Protein AF-A0A6V7LMN7-F1 (afdb_monomer)

Solvent-accessible surface area (backbone atoms only — not comparable to full-atom values): 4545 Å² total; per-residue (Å²): 110,62,84,41,57,40,80,98,56,57,27,60,51,28,81,50,70,80,23,48,48,72,44,56,46,99,87,67,47,75,71,87,50,67,48,75,42,48,79,43,70,68,32,49,57,38,48,51,74,50,49,62,43,63,62,86,93,40,69,38,86,62,78,93,82,56,81,77,65,77,78,114

Nearest PDB structures (foldseek):
  7vki-assembly1_A  TM=9.190E-01  e=2.214E-06  Homo sapiens
  5uzm-assembly2_B  TM=9.226E-01  e=2.535E-05  Drosophila melanogaster
  4qu6-assembly1_A  TM=9.176E-01  e=5.848E-05  Homo sapiens
  6dhs-assembly4_D  TM=9.377E-01  e=6.246E-04  Homo sa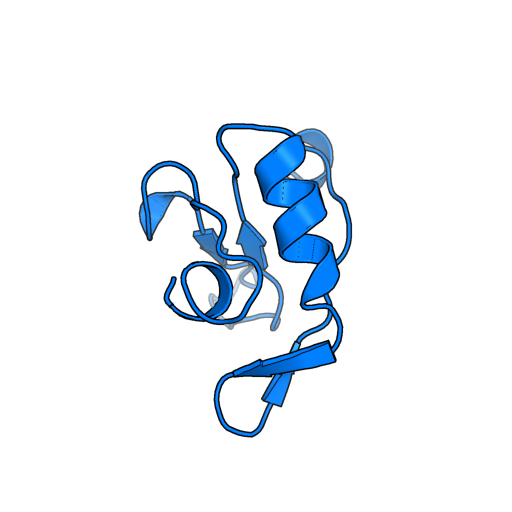piens
  7wrn-assembly1_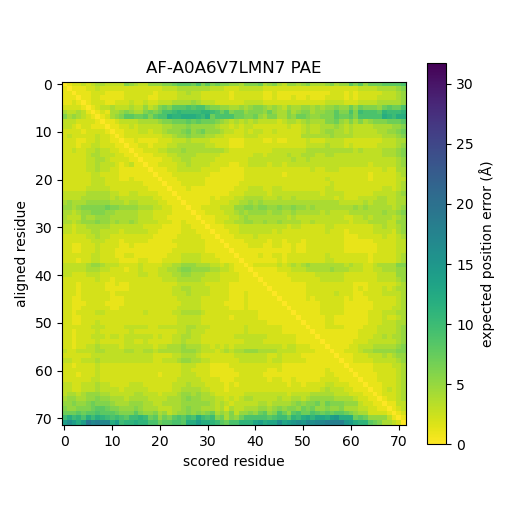A  TM=8.669E-01  e=1.344E-03  Homo sapiens

Foldseek 3Di:
DCLQCDDDQHADFVPPPVQKAFDADPVRHGPLDIGTHGPDPVSLVSSCVQAQPDDPPDGDHDDDDDPVVVVD

Sequence (72 aa):
IDFFAGGQNPCQVLDGEEGVLFVKKPDGRATGDAFVLFSKEEDADKALSKHRDCIGVRYIELFRSTTAEVQQ

Radius of gyration: 12.35 Å; Cα contacts (8 Å, |Δi|>4): 86; chains: 1; bounding box: 24×28×29 Å

InterPro domains:
  IPR000504 RNA recognition motif domain [PF28441] (11-72)
  IPR012677 Nucleotide-binding alpha-beta plait domain superfamily [G3DSA:3.30.70.330] (1-72)
  IPR035979 RNA-binding domain superfamily [SSF54928] (19-70)
  IPR050666 Epithelial Splicing Regulatory [PTHR13976] (1-71)

Mean predicted aligned error: 2.92 Å

Organism: NCBI:txid1563983

pLDDT: mean 93.9, std 5.69, range [61.59, 98.12]

Secondary structure (DSSP, 8-state):
-HHHHSSSS---BTTGGGGEEEEE-TTS-EEEEEEE-BSSHHHHHHHHTTTT-EETTEE-------TTTTT-

Structure (mmCIF, N/CA/C/O backbone):
data_AF-A0A6V7LMN7-F1
#
_entry.id   AF-A0A6V7LMN7-F1
#
loop_
_atom_site.group_PDB
_atom_site.id
_atom_site.type_symbol
_atom_site.label_atom_id
_atom_site.label_alt_id
_atom_site.label_comp_id
_atom_site.label_asym_id
_atom_site.label_entity_id
_atom_site.label_seq_id
_atom_site.pdbx_PDB_ins_code
_atom_site.Cartn_x
_atom_site.Cartn_y
_atom_site.Cartn_z
_atom_site.occupancy
_atom_site.B_iso_or_equiv
_atom_site.auth_seq_id
_atom_site.auth_comp_id
_atom_site.auth_asym_id
_atom_site.auth_atom_id
_atom_site.pdbx_PDB_model_num
ATOM 1 N N . ILE A 1 1 ? -4.401 -3.188 -4.118 1.00 92.12 1 ILE A N 1
ATOM 2 C CA . ILE A 1 1 ? -4.786 -2.936 -2.702 1.00 92.12 1 ILE A CA 1
ATOM 3 C C . ILE A 1 1 ? -5.291 -4.180 -1.958 1.00 92.12 1 ILE A C 1
ATOM 5 O O . ILE A 1 1 ? -5.214 -4.213 -0.735 1.00 92.12 1 ILE A O 1
ATOM 9 N N . ASP A 1 2 ? -5.730 -5.222 -2.670 1.00 94.75 2 ASP A N 1
ATOM 10 C CA . ASP A 1 2 ? -6.318 -6.456 -2.114 1.00 94.75 2 ASP A CA 1
ATOM 11 C C . ASP A 1 2 ? -5.500 -7.135 -1.013 1.00 94.75 2 ASP A C 1
ATOM 13 O O . ASP A 1 2 ? -6.072 -7.648 -0.055 1.00 94.75 2 ASP A O 1
ATOM 17 N N . PHE A 1 3 ? -4.167 -7.086 -1.112 1.00 95.81 3 PHE A N 1
ATOM 18 C CA . PHE A 1 3 ? -3.264 -7.605 -0.083 1.00 95.81 3 PHE A CA 1
ATOM 19 C C . PHE A 1 3 ? -3.604 -7.070 1.320 1.00 95.81 3 PHE A C 1
ATOM 21 O O . PHE A 1 3 ? -3.614 -7.827 2.285 1.00 95.81 3 PHE A O 1
ATOM 28 N N . PHE A 1 4 ? -3.956 -5.787 1.435 1.00 96.06 4 PHE A N 1
ATOM 29 C CA . PHE A 1 4 ? -4.317 -5.161 2.710 1.00 96.06 4 PHE A CA 1
ATOM 30 C C . PHE A 1 4 ? -5.801 -5.336 3.058 1.00 96.06 4 PHE A C 1
ATOM 32 O O . PHE A 1 4 ? -6.129 -5.549 4.228 1.00 96.06 4 PHE A O 1
ATOM 39 N N . ALA A 1 5 ? -6.678 -5.319 2.050 1.00 94.50 5 ALA A N 1
ATOM 40 C CA . ALA A 1 5 ? -8.130 -5.404 2.219 1.00 94.50 5 ALA A CA 1
ATOM 41 C C . ALA A 1 5 ? -8.654 -6.826 2.506 1.00 94.50 5 ALA A C 1
ATOM 43 O O . ALA A 1 5 ? -9.779 -6.979 2.978 1.00 94.50 5 ALA A O 1
ATOM 44 N N . GLY A 1 6 ? -7.867 -7.868 2.226 1.00 88.69 6 GLY A N 1
ATOM 45 C CA . GLY A 1 6 ? -8.235 -9.265 2.460 1.00 88.69 6 GLY A CA 1
ATOM 46 C C . GLY A 1 6 ? -7.771 -9.841 3.806 1.00 88.69 6 GLY A C 1
ATOM 47 O O . GLY A 1 6 ? -7.038 -9.214 4.579 1.00 88.69 6 GLY A O 1
ATOM 48 N N . GLY A 1 7 ? -8.164 -11.094 4.058 1.00 85.56 7 GLY A N 1
ATOM 49 C CA . GLY A 1 7 ? -7.686 -11.909 5.181 1.00 85.56 7 GLY A CA 1
ATOM 50 C C . GLY A 1 7 ? -8.419 -11.684 6.508 1.00 85.56 7 GLY A C 1
ATOM 51 O O . GLY A 1 7 ? -9.492 -11.091 6.559 1.00 85.56 7 GLY A O 1
ATOM 52 N N . GLN A 1 8 ? -7.835 -12.198 7.596 1.00 80.69 8 GLN A N 1
ATOM 53 C CA . GLN A 1 8 ? -8.438 -12.170 8.939 1.00 80.69 8 GLN A CA 1
ATOM 54 C C . GLN A 1 8 ? -8.431 -10.781 9.594 1.00 80.69 8 GLN A C 1
ATOM 56 O O . GLN A 1 8 ? -9.234 -10.531 10.488 1.00 80.69 8 GLN A O 1
ATOM 61 N N . ASN A 1 9 ? -7.548 -9.882 9.154 1.00 88.62 9 ASN A N 1
ATOM 62 C CA . ASN A 1 9 ? -7.401 -8.545 9.722 1.00 88.62 9 ASN A CA 1
ATOM 63 C C . ASN A 1 9 ? -7.289 -7.494 8.603 1.00 88.62 9 ASN A C 1
ATOM 65 O O . ASN A 1 9 ? -6.178 -7.080 8.252 1.00 88.62 9 ASN A O 1
ATOM 69 N N . PRO A 1 10 ? -8.410 -7.142 7.949 1.00 93.50 10 PRO A N 1
ATOM 70 C CA . PRO A 1 10 ? -8.406 -6.199 6.841 1.00 93.50 10 PRO A CA 1
ATOM 71 C C . PRO A 1 10 ? -8.103 -4.779 7.333 1.00 93.50 10 PRO A C 1
ATOM 73 O O . PRO A 1 10 ? -8.551 -4.367 8.406 1.00 93.50 10 PRO A O 1
ATOM 76 N N . CYS A 1 11 ? -7.366 -4.022 6.526 1.00 95.25 11 CYS A N 1
ATOM 77 C CA . CYS A 1 11 ? -7.102 -2.607 6.764 1.00 95.25 11 CYS A CA 1
ATOM 78 C C . CYS A 1 11 ? -7.282 -1.790 5.485 1.00 95.25 11 CYS A C 1
ATOM 80 O O . CYS A 1 11 ? -7.184 -2.311 4.369 1.00 95.25 11 CYS A O 1
ATOM 82 N N . GLN A 1 12 ? -7.588 -0.504 5.660 1.00 94.88 12 GLN A N 1
ATOM 83 C CA . GLN A 1 12 ? -7.900 0.395 4.557 1.00 94.88 12 GLN A CA 1
ATOM 84 C C . GLN A 1 12 ? -6.707 1.290 4.223 1.00 94.88 12 GLN A C 1
ATOM 86 O O . GLN A 1 12 ? -6.313 2.147 5.015 1.00 94.88 12 GLN A O 1
ATOM 91 N N . VAL A 1 13 ? -6.176 1.121 3.013 1.00 96.69 13 VAL A N 1
ATOM 92 C CA . VAL A 1 13 ? -5.218 2.063 2.423 1.00 96.69 13 VAL A CA 1
ATOM 93 C C . VAL A 1 13 ? -5.934 3.394 2.173 1.00 96.69 13 VAL A C 1
ATOM 95 O O . VAL A 1 13 ? -7.042 3.409 1.628 1.00 96.69 13 VAL A O 1
ATOM 98 N N . LEU A 1 14 ? -5.321 4.497 2.609 1.00 95.94 14 LEU A N 1
ATOM 99 C CA . LEU A 1 14 ? -5.829 5.850 2.376 1.00 95.94 14 LEU A CA 1
ATOM 100 C C . LEU A 1 14 ? -5.923 6.093 0.866 1.00 95.94 14 LEU A C 1
ATOM 102 O O . LEU A 1 14 ? -4.996 5.763 0.142 1.00 95.94 14 LEU A O 1
ATOM 106 N N . ASP A 1 15 ? -7.045 6.626 0.389 1.00 95.56 15 ASP A N 1
ATOM 107 C CA . ASP A 1 15 ? -7.277 6.928 -1.034 1.00 95.56 15 ASP A CA 1
ATOM 108 C C . ASP A 1 15 ? -7.074 5.743 -2.009 1.00 95.56 15 ASP A C 1
ATOM 110 O O . ASP A 1 15 ? -6.945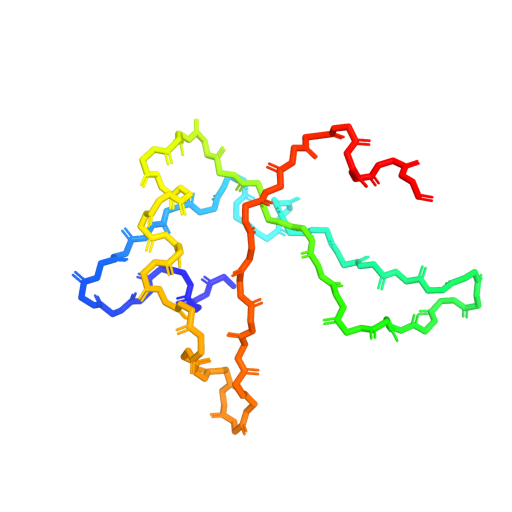 5.920 -3.220 1.00 95.56 15 ASP A O 1
ATOM 114 N N . GLY A 1 16 ? -7.105 4.502 -1.508 1.00 94.75 16 GLY A N 1
ATOM 115 C CA . GLY A 1 16 ? -7.026 3.300 -2.336 1.00 94.75 16 GLY A CA 1
ATOM 116 C C . GLY A 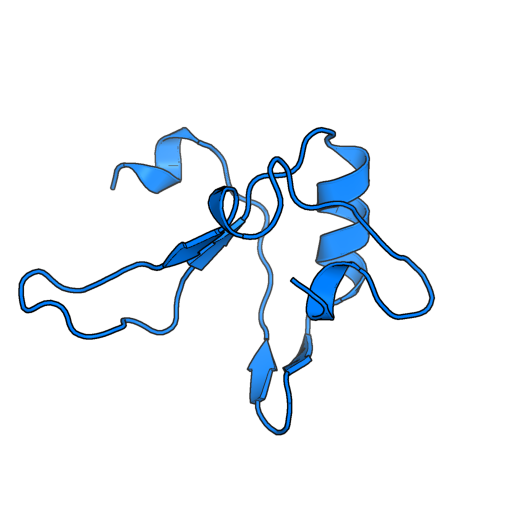1 16 ? -5.675 3.148 -3.040 1.00 94.75 16 GLY A C 1
ATOM 117 O O . GLY A 1 16 ? -4.643 3.025 -2.387 1.00 94.75 16 GLY A O 1
ATOM 118 N N . GLU A 1 17 ? -5.680 3.065 -4.373 1.00 94.56 17 GLU A N 1
ATOM 119 C CA . GLU A 1 17 ? -4.449 2.891 -5.162 1.00 94.56 17 GLU A CA 1
ATOM 120 C C . GLU A 1 17 ? -3.544 4.127 -5.122 1.00 94.56 17 GLU A C 1
ATOM 122 O O . GLU A 1 17 ? -2.325 3.975 -5.110 1.00 94.56 17 GLU A O 1
ATOM 127 N N . GLU A 1 18 ? -4.120 5.327 -5.005 1.00 95.31 18 GLU A N 1
ATOM 128 C CA . GLU A 1 18 ? -3.368 6.587 -4.920 1.00 95.31 18 GLU A CA 1
ATOM 129 C C . GLU A 1 18 ? -2.580 6.712 -3.604 1.00 95.31 18 GLU A C 1
ATOM 131 O O . GLU A 1 18 ? -1.591 7.439 -3.530 1.00 95.31 18 GLU A O 1
ATOM 136 N N . GLY A 1 19 ? -2.960 5.955 -2.568 1.00 95.44 19 GLY A N 1
ATOM 137 C CA . GLY A 1 19 ? -2.197 5.841 -1.325 1.00 95.44 19 GLY A CA 1
ATOM 138 C C . GLY A 1 19 ? -0.971 4.935 -1.412 1.00 95.44 19 GLY A C 1
ATOM 139 O O . GLY A 1 19 ? -0.295 4.748 -0.399 1.00 95.44 19 GLY A O 1
ATOM 140 N N . VAL A 1 20 ? -0.685 4.340 -2.575 1.00 96.31 20 VAL A N 1
ATOM 141 C CA . VAL A 1 20 ? 0.467 3.459 -2.797 1.00 96.31 20 VAL A CA 1
ATOM 142 C C . VAL A 1 20 ? 1.487 4.157 -3.690 1.00 96.31 20 VAL A C 1
ATOM 144 O O . VAL A 1 20 ? 1.276 4.348 -4.886 1.00 96.31 20 VAL A O 1
ATOM 147 N N . LEU A 1 21 ? 2.648 4.474 -3.127 1.00 95.69 21 LEU A N 1
ATOM 148 C CA . LEU A 1 21 ? 3.754 5.084 -3.853 1.00 95.69 21 LEU A CA 1
ATOM 149 C C . LEU A 1 21 ? 4.830 4.042 -4.161 1.00 95.69 21 LEU A C 1
ATOM 151 O O . LEU A 1 21 ? 5.561 3.611 -3.272 1.00 95.69 21 LEU A O 1
ATOM 155 N N . PHE A 1 22 ? 4.973 3.672 -5.432 1.00 95.50 22 PHE A N 1
ATOM 156 C CA . PHE A 1 22 ? 6.052 2.791 -5.881 1.00 95.50 22 PHE A CA 1
ATOM 157 C C . PHE A 1 22 ? 7.368 3.547 -6.032 1.00 95.50 22 PHE A C 1
ATOM 159 O O . PHE A 1 22 ? 7.445 4.529 -6.776 1.00 95.50 22 PHE A O 1
ATOM 166 N N . VAL A 1 23 ? 8.423 3.029 -5.405 1.00 95.19 23 VAL A N 1
ATOM 167 C CA . VAL A 1 23 ? 9.763 3.598 -5.527 1.00 95.19 23 VAL A CA 1
ATOM 168 C C . VAL A 1 23 ? 10.374 3.156 -6.856 1.00 95.19 23 VAL A C 1
ATOM 170 O O . VAL A 1 23 ? 10.401 1.974 -7.224 1.00 95.19 23 VAL A O 1
ATOM 173 N N . LYS A 1 24 ? 10.852 4.138 -7.620 1.00 95.25 24 LYS A N 1
ATOM 174 C CA . LYS A 1 24 ? 11.490 3.927 -8.920 1.00 95.25 24 LYS A CA 1
ATOM 175 C C . LYS A 1 24 ? 12.883 4.529 -8.910 1.00 95.25 24 LYS A C 1
ATOM 177 O O . LYS A 1 24 ? 13.127 5.570 -8.311 1.00 95.25 24 LYS A O 1
ATOM 182 N N . LYS A 1 25 ? 13.792 3.878 -9.625 1.00 94.75 25 LYS A N 1
ATOM 183 C CA . LYS A 1 25 ? 15.116 4.424 -9.928 1.00 94.75 25 LYS A CA 1
ATOM 184 C C . LYS A 1 25 ? 14.982 5.647 -10.850 1.00 94.75 25 LYS A C 1
ATOM 186 O O . LYS A 1 25 ? 13.962 5.771 -11.531 1.00 94.75 25 LYS A O 1
ATOM 191 N N . PRO A 1 26 ? 16.021 6.499 -10.969 1.00 95.50 26 PRO A N 1
ATOM 192 C CA . PRO A 1 26 ? 16.005 7.639 -11.894 1.00 95.50 26 PRO A CA 1
ATOM 193 C C . PRO A 1 26 ? 15.727 7.265 -13.359 1.00 95.50 26 PRO A C 1
ATOM 195 O O . PRO A 1 26 ? 15.231 8.083 -14.124 1.00 95.50 26 PRO A O 1
ATOM 198 N N . ASP A 1 27 ? 16.019 6.020 -13.749 1.00 96.19 27 ASP A N 1
ATOM 199 C CA . ASP A 1 27 ? 15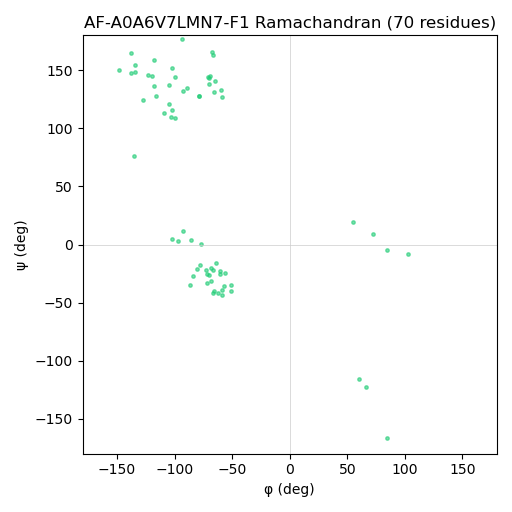.741 5.474 -15.084 1.00 96.19 27 ASP A CA 1
ATOM 200 C C . ASP A 1 27 ? 14.318 4.893 -15.244 1.00 96.19 27 ASP A C 1
ATOM 202 O O . ASP A 1 27 ? 13.992 4.318 -16.281 1.00 96.19 27 ASP A O 1
ATOM 206 N N . GLY A 1 28 ? 13.469 5.017 -14.220 1.00 94.88 28 GLY A N 1
ATOM 207 C CA . GLY A 1 28 ? 12.082 4.557 -14.213 1.00 94.88 28 GLY A CA 1
ATOM 208 C C . GLY A 1 28 ? 11.880 3.082 -13.858 1.00 94.88 28 GLY A C 1
ATOM 209 O O . GLY A 1 28 ? 10.730 2.653 -13.727 1.00 94.88 28 GLY A O 1
ATOM 210 N N . ARG A 1 29 ? 12.946 2.289 -13.665 1.00 96.75 29 ARG A N 1
ATOM 211 C CA . ARG A 1 29 ? 12.814 0.883 -13.246 1.00 96.75 29 ARG A CA 1
ATOM 212 C C . ARG A 1 29 ? 12.346 0.774 -11.794 1.00 96.75 29 ARG A C 1
ATOM 214 O O . ARG A 1 29 ? 12.768 1.550 -10.940 1.00 96.75 29 ARG A O 1
ATOM 221 N N . ALA A 1 30 ? 11.526 -0.236 -11.506 1.00 95.56 30 ALA A N 1
ATOM 222 C CA . ALA A 1 30 ? 11.077 -0.539 -10.148 1.00 95.56 30 ALA A CA 1
ATOM 223 C C . ALA A 1 30 ? 12.250 -0.965 -9.248 1.00 95.56 30 ALA A C 1
ATOM 225 O O . ALA A 1 30 ? 13.138 -1.701 -9.693 1.00 95.56 30 ALA A O 1
ATOM 226 N N . THR A 1 31 ? 12.247 -0.525 -7.987 1.00 96.12 31 THR A N 1
ATOM 227 C CA . THR A 1 31 ? 13.204 -1.018 -6.980 1.00 96.12 31 THR A CA 1
ATOM 228 C C . THR A 1 31 ? 12.734 -2.315 -6.325 1.00 96.12 31 THR A C 1
ATOM 230 O O . THR A 1 31 ? 13.567 -3.133 -5.951 1.00 96.12 31 THR A O 1
ATOM 233 N N . GLY A 1 32 ? 11.415 -2.529 -6.276 1.00 95.62 32 GLY A N 1
ATOM 234 C CA . GLY A 1 32 ? 10.780 -3.575 -5.470 1.00 95.62 32 GLY A CA 1
ATOM 235 C C . GLY A 1 32 ? 10.144 -3.031 -4.190 1.00 95.62 32 GLY A C 1
ATOM 236 O O . GLY A 1 32 ? 9.391 -3.758 -3.551 1.00 95.62 32 GLY A O 1
ATOM 237 N N . ASP A 1 33 ? 10.375 -1.753 -3.878 1.00 95.94 33 ASP A N 1
ATOM 238 C CA . ASP A 1 33 ? 9.861 -1.096 -2.680 1.00 95.94 33 ASP A CA 1
ATOM 239 C C . ASP A 1 33 ? 8.657 -0.208 -3.005 1.00 95.94 33 ASP A C 1
ATOM 241 O O . ASP A 1 33 ? 8.520 0.346 -4.105 1.00 95.94 33 ASP A O 1
ATOM 245 N N . ALA A 1 34 ? 7.786 -0.049 -2.016 1.00 96.88 34 ALA A N 1
ATOM 246 C CA . ALA A 1 34 ? 6.670 0.877 -2.065 1.00 96.88 34 ALA A CA 1
ATOM 247 C C . ALA A 1 34 ? 6.368 1.415 -0.666 1.00 96.88 34 ALA A C 1
ATOM 249 O O . ALA A 1 34 ? 6.538 0.712 0.330 1.00 96.88 34 ALA A O 1
ATOM 250 N N . PHE A 1 35 ? 5.856 2.639 -0.611 1.00 97.19 35 PHE A N 1
ATOM 251 C CA . PHE A 1 35 ? 5.238 3.201 0.582 1.00 97.19 35 PHE A CA 1
ATOM 252 C C . PHE A 1 35 ? 3.721 3.100 0.465 1.00 97.19 35 PHE A C 1
ATOM 254 O O . PHE A 1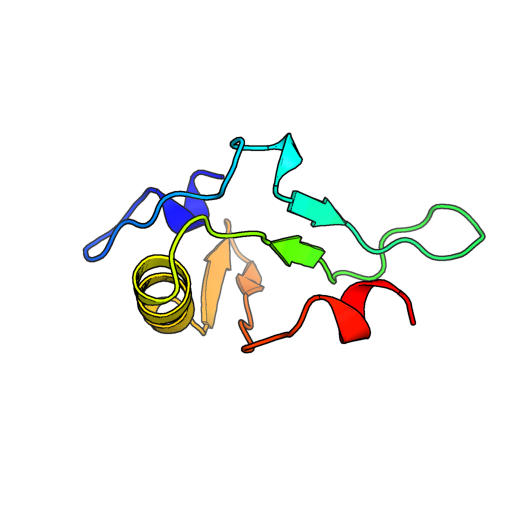 35 ? 3.160 3.252 -0.620 1.00 97.19 35 PHE A O 1
ATOM 261 N N . VAL A 1 36 ? 3.056 2.846 1.588 1.00 97.25 36 VAL A N 1
ATOM 262 C CA . VAL A 1 36 ? 1.598 2.734 1.657 1.00 97.25 36 VAL A CA 1
ATOM 263 C C . VAL A 1 36 ? 1.099 3.656 2.757 1.00 97.25 36 VAL A C 1
ATOM 265 O O . VAL A 1 36 ? 1.540 3.560 3.902 1.00 97.25 36 VAL A O 1
ATOM 268 N N . LEU A 1 37 ? 0.192 4.561 2.404 1.00 96.31 37 LEU A N 1
ATOM 269 C CA . LEU A 1 37 ? -0.439 5.484 3.335 1.00 96.31 37 LEU A CA 1
ATOM 270 C C . LEU A 1 37 ? -1.696 4.855 3.933 1.00 96.31 37 LEU A C 1
ATOM 272 O O . LEU A 1 37 ? -2.538 4.295 3.234 1.00 96.31 37 LEU A O 1
ATOM 276 N N . PHE A 1 38 ? -1.845 4.996 5.245 1.00 95.94 38 PHE A N 1
ATOM 277 C CA . PHE A 1 38 ? -3.027 4.569 5.983 1.00 95.94 38 PHE A CA 1
ATOM 278 C C . PHE A 1 38 ? -3.666 5.778 6.658 1.00 95.94 38 PHE A C 1
ATOM 280 O O . PHE A 1 38 ? -2.972 6.688 7.109 1.00 95.94 38 PHE A O 1
ATOM 287 N N . SER A 1 39 ? -4.998 5.785 6.738 1.00 91.50 39 SER A N 1
ATOM 288 C CA . SER A 1 39 ? -5.743 6.909 7.331 1.00 91.50 39 SER A CA 1
ATOM 289 C C . SER A 1 39 ? -5.590 6.969 8.854 1.00 91.50 39 SER A C 1
ATOM 291 O O . SER A 1 39 ? -5.786 8.019 9.463 1.00 91.50 39 SER A O 1
ATOM 293 N N . LYS A 1 40 ? -5.300 5.822 9.478 1.00 94.38 40 LYS A N 1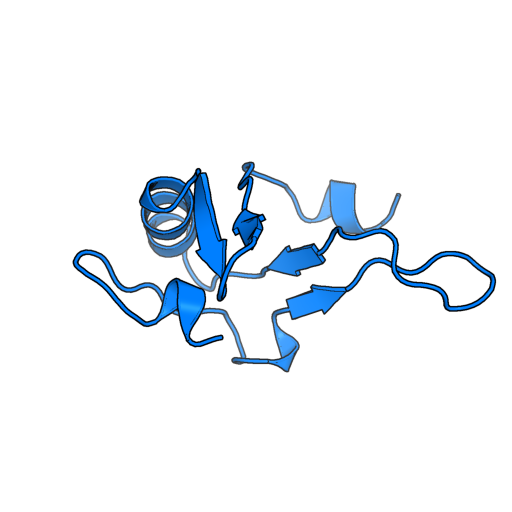
ATOM 294 C CA . LYS A 1 40 ? -5.219 5.638 10.926 1.00 94.38 40 LYS A CA 1
ATOM 295 C C . LYS A 1 40 ? -4.015 4.778 11.274 1.00 94.38 40 LYS A C 1
ATOM 297 O O . LYS A 1 40 ? -3.688 3.841 10.548 1.00 94.38 40 LYS A O 1
ATOM 302 N N . GLU A 1 41 ? -3.418 5.050 12.428 1.00 94.12 41 GLU A N 1
ATOM 303 C CA . GLU A 1 41 ? -2.307 4.252 12.956 1.00 94.12 41 GLU A CA 1
ATOM 304 C C . GLU A 1 41 ? -2.705 2.780 13.158 1.00 94.12 41 GLU A C 1
ATOM 306 O O . GLU A 1 41 ? -1.960 1.882 12.778 1.00 94.12 41 GLU A O 1
ATOM 311 N N . GLU A 1 42 ? -3.932 2.528 13.624 1.00 96.06 42 GLU A N 1
ATOM 312 C CA . GLU A 1 42 ? -4.474 1.172 13.782 1.00 96.06 42 GLU A CA 1
ATOM 313 C C . GLU A 1 42 ? -4.458 0.363 12.474 1.00 96.06 42 GLU A C 1
ATOM 315 O O . GLU A 1 42 ? -4.224 -0.841 12.497 1.00 96.06 42 GLU A O 1
ATOM 320 N N . ASP A 1 43 ? -4.698 0.997 11.322 1.00 96.50 43 ASP A N 1
ATOM 321 C CA . ASP A 1 43 ? -4.684 0.309 10.027 1.00 96.50 43 ASP A CA 1
ATOM 322 C C . ASP A 1 43 ? -3.260 -0.063 9.596 1.00 96.50 43 ASP A C 1
ATOM 324 O O . ASP A 1 43 ? -3.059 -1.132 9.013 1.00 96.50 43 ASP A O 1
ATOM 328 N N . ALA A 1 44 ? -2.270 0.764 9.947 1.00 95.50 44 ALA A N 1
ATOM 329 C CA . ALA A 1 44 ? -0.861 0.436 9.758 1.00 95.50 44 ALA A CA 1
ATOM 330 C C . ALA A 1 44 ? -0.440 -0.739 10.658 1.00 95.50 44 ALA A C 1
ATOM 332 O O . ALA A 1 44 ? 0.229 -1.661 10.192 1.00 95.50 44 ALA A O 1
ATOM 333 N N . ASP A 1 45 ? -0.891 -0.774 11.913 1.00 95.94 45 ASP A N 1
ATOM 334 C CA . ASP A 1 45 ? -0.598 -1.887 12.825 1.00 95.94 45 ASP A CA 1
ATOM 335 C C . ASP A 1 45 ? -1.248 -3.198 12.351 1.00 95.94 45 ASP A C 1
ATOM 337 O O . ASP A 1 45 ? -0.619 -4.260 12.360 1.00 95.94 45 ASP A O 1
ATOM 341 N N . LYS A 1 46 ? -2.485 -3.134 11.842 1.00 96.56 46 LYS A N 1
ATOM 342 C CA . LYS A 1 46 ? -3.128 -4.282 11.184 1.00 96.56 46 LYS A CA 1
ATOM 343 C C . LYS A 1 46 ? -2.366 -4.714 9.935 1.00 96.56 46 LYS A C 1
ATOM 345 O O . LYS A 1 46 ? -2.196 -5.914 9.730 1.00 96.56 46 LYS A O 1
ATOM 350 N N . ALA A 1 47 ? -1.884 -3.776 9.120 1.00 97.12 47 ALA A N 1
ATOM 351 C CA . ALA A 1 47 ? -1.083 -4.098 7.942 1.00 97.12 47 ALA A CA 1
ATOM 352 C C . ALA A 1 47 ? 0.181 -4.873 8.332 1.00 97.12 47 ALA A C 1
ATOM 354 O O . ALA A 1 47 ? 0.472 -5.895 7.719 1.00 97.12 47 ALA A O 1
ATOM 355 N N . LEU A 1 48 ? 0.874 -4.463 9.400 1.00 96.88 48 LEU A N 1
ATOM 356 C CA . LEU A 1 48 ? 2.075 -5.146 9.894 1.00 96.88 48 LEU A CA 1
ATOM 357 C C . LEU A 1 48 ? 1.824 -6.605 10.308 1.00 96.88 48 LEU A C 1
ATOM 359 O O . LEU A 1 48 ? 2.741 -7.420 10.215 1.00 96.88 48 LEU A O 1
ATOM 363 N N . SER A 1 49 ? 0.594 -6.976 10.685 1.00 96.00 49 SER A N 1
ATOM 364 C CA . SER A 1 49 ? 0.247 -8.383 10.959 1.00 96.00 49 SER A CA 1
ATOM 365 C C . SER A 1 49 ? 0.343 -9.299 9.729 1.00 96.00 49 SER A C 1
ATOM 367 O O . SER A 1 49 ? 0.425 -10.512 9.892 1.00 96.00 49 SER A O 1
ATOM 369 N N . LYS A 1 50 ? 0.399 -8.726 8.518 1.00 96.00 50 LYS A N 1
ATOM 370 C CA . LYS A 1 50 ? 0.596 -9.430 7.241 1.00 96.00 50 LYS A CA 1
ATOM 371 C C . LYS A 1 50 ? 2.069 -9.521 6.816 1.00 96.00 50 LYS A C 1
ATOM 373 O O . LYS A 1 50 ? 2.372 -9.831 5.665 1.00 96.00 50 LYS A O 1
ATOM 378 N N . HIS A 1 51 ? 3.017 -9.190 7.696 1.00 97.25 51 HIS A N 1
ATOM 379 C CA . HIS A 1 51 ? 4.443 -9.288 7.381 1.00 97.25 51 HIS A CA 1
ATOM 380 C C . HIS A 1 51 ? 4.814 -10.736 7.001 1.00 97.25 51 HIS A C 1
ATOM 382 O O . HIS A 1 51 ? 4.564 -11.658 7.774 1.00 97.25 51 HIS A O 1
ATOM 388 N N . ARG A 1 52 ? 5.461 -10.911 5.837 1.00 96.38 52 ARG A N 1
ATOM 389 C CA . ARG A 1 52 ? 5.810 -12.189 5.173 1.00 96.38 52 ARG A CA 1
ATOM 390 C C . ARG A 1 52 ? 4.650 -12.962 4.544 1.00 96.38 52 ARG A C 1
ATOM 392 O O . ARG A 1 52 ? 4.883 -14.065 4.049 1.00 96.38 52 ARG A O 1
ATOM 399 N N . ASP A 1 53 ? 3.455 -12.383 4.468 1.00 96.44 53 ASP A N 1
ATOM 400 C CA . ASP A 1 53 ? 2.400 -12.918 3.605 1.00 96.44 53 ASP A CA 1
ATOM 401 C C . ASP A 1 53 ? 2.765 -12.754 2.121 1.00 96.44 53 ASP A C 1
ATOM 403 O O . ASP A 1 53 ? 3.682 -12.015 1.750 1.00 96.44 53 ASP A O 1
ATOM 407 N N . CYS A 1 54 ? 2.039 -13.455 1.249 1.00 95.75 54 CYS A N 1
ATOM 408 C CA . CYS A 1 54 ? 2.343 -13.511 -0.176 1.00 95.75 54 CYS A CA 1
ATOM 409 C C . CYS A 1 54 ? 1.391 -12.663 -1.027 1.00 95.75 54 CYS A C 1
ATOM 411 O O . CYS A 1 54 ? 0.171 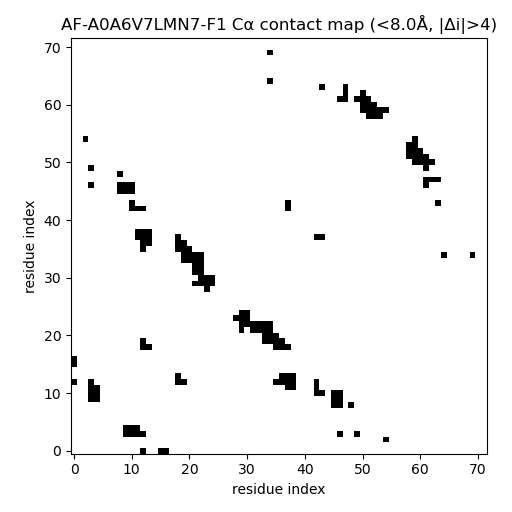-12.751 -0.901 1.00 95.75 54 CYS A O 1
ATOM 413 N N . ILE A 1 55 ? 1.957 -11.945 -1.999 1.00 95.62 55 ILE A N 1
ATOM 414 C CA . ILE A 1 55 ? 1.241 -11.504 -3.201 1.00 95.62 55 ILE A CA 1
ATOM 415 C C . ILE A 1 55 ? 1.604 -12.480 -4.322 1.00 95.62 55 ILE A C 1
ATOM 417 O O . ILE A 1 55 ? 2.739 -12.518 -4.807 1.00 95.62 55 ILE A O 1
ATOM 421 N N . GLY A 1 56 ? 0.644 -13.318 -4.719 1.00 95.25 56 GLY A N 1
ATOM 422 C CA . GLY A 1 56 ? 0.908 -14.432 -5.629 1.00 95.25 56 GLY A CA 1
ATOM 423 C C . GLY A 1 56 ? 1.943 -15.391 -5.031 1.00 95.25 56 GLY A C 1
ATOM 424 O O . GLY A 1 56 ? 1.695 -16.006 -4.001 1.00 95.25 56 GLY A O 1
ATOM 425 N N . VAL A 1 57 ? 3.113 -15.504 -5.667 1.00 96.56 57 VAL A N 1
ATOM 426 C CA . VAL A 1 57 ? 4.228 -16.367 -5.216 1.00 96.56 57 VAL A CA 1
ATOM 427 C C . VAL A 1 57 ? 5.363 -15.597 -4.528 1.00 96.56 57 VAL A C 1
ATOM 429 O O . VAL A 1 57 ? 6.414 -16.169 -4.242 1.00 96.56 57 VAL A O 1
ATOM 432 N N . ARG A 1 58 ? 5.205 -14.285 -4.319 1.00 96.62 58 ARG A N 1
ATOM 433 C CA . ARG A 1 58 ? 6.225 -13.422 -3.712 1.00 96.62 58 ARG A CA 1
ATOM 434 C C . ARG A 1 58 ? 5.826 -13.101 -2.280 1.00 96.62 58 ARG A C 1
ATOM 436 O O . ARG A 1 58 ? 4.763 -12.523 -2.079 1.00 96.62 58 ARG A O 1
ATOM 443 N N . TYR A 1 59 ? 6.673 -13.450 -1.316 1.00 96.69 59 TYR A N 1
ATOM 444 C CA . TYR A 1 59 ? 6.515 -12.970 0.055 1.00 96.69 59 TYR A CA 1
ATOM 445 C C . TYR A 1 59 ? 6.805 -11.468 0.107 1.00 96.69 59 TYR A C 1
ATOM 447 O O . TYR A 1 59 ? 7.666 -10.976 -0.626 1.00 96.69 59 TYR A O 1
ATOM 455 N N . ILE A 1 60 ? 6.083 -10.756 0.963 1.00 98.00 60 ILE A N 1
ATOM 456 C CA . ILE A 1 60 ? 6.186 -9.308 1.122 1.00 98.00 60 ILE A CA 1
ATOM 457 C C . ILE A 1 60 ? 6.679 -8.995 2.526 1.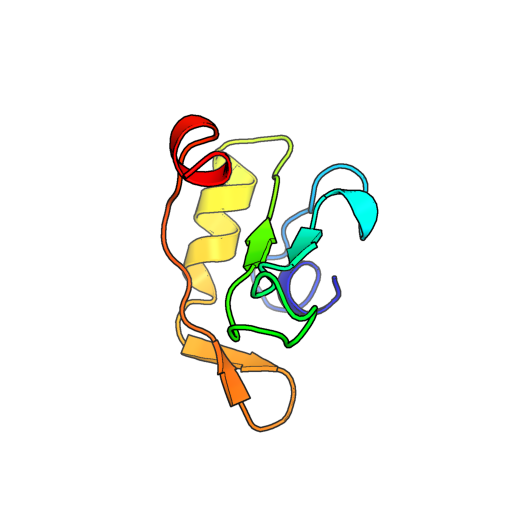00 98.00 60 ILE A C 1
ATOM 459 O O . ILE A 1 60 ? 6.112 -9.450 3.519 1.00 98.00 60 ILE A O 1
ATOM 463 N N . GLU A 1 61 ? 7.728 -8.191 2.617 1.00 98.12 61 GLU A N 1
ATOM 464 C CA . GLU A 1 61 ? 8.192 -7.649 3.887 1.00 98.12 61 GLU A CA 1
ATOM 465 C C . GLU A 1 61 ? 7.545 -6.284 4.123 1.00 98.12 61 GLU A C 1
ATOM 467 O O . GLU A 1 61 ? 7.499 -5.434 3.238 1.00 98.12 61 GLU A O 1
ATOM 472 N N . LEU A 1 62 ? 7.012 -6.096 5.327 1.00 97.88 62 LEU A N 1
ATOM 473 C CA . LEU A 1 62 ? 6.383 -4.854 5.768 1.00 97.88 62 LEU A CA 1
ATOM 474 C C . LEU A 1 62 ? 7.152 -4.274 6.947 1.00 97.88 62 LEU A C 1
ATOM 476 O O . LEU A 1 62 ? 7.486 -5.003 7.884 1.00 97.88 62 LEU A O 1
ATOM 480 N N . PHE A 1 63 ? 7.371 -2.965 6.916 1.00 97.19 63 PHE A N 1
ATOM 481 C CA . PHE A 1 63 ? 8.054 -2.215 7.963 1.00 97.19 63 PHE A CA 1
ATOM 482 C C . PHE A 1 63 ? 7.263 -0.948 8.275 1.00 97.19 63 PHE A C 1
ATOM 484 O O . PHE A 1 63 ? 6.600 -0.388 7.400 1.00 97.19 63 PHE A O 1
ATOM 491 N N . ARG A 1 64 ? 7.321 -0.493 9.530 1.00 96.00 64 ARG A N 1
ATOM 492 C CA . ARG A 1 64 ? 6.760 0.810 9.896 1.00 96.00 64 ARG A CA 1
ATOM 493 C C . ARG A 1 64 ? 7.642 1.895 9.285 1.00 96.00 64 ARG A C 1
ATOM 495 O O . ARG A 1 64 ? 8.862 1.778 9.329 1.00 96.00 64 ARG A O 1
ATOM 502 N N . SER A 1 65 ? 7.014 2.926 8.743 1.00 95.31 65 SER A N 1
ATOM 503 C CA . SER A 1 65 ? 7.700 4.052 8.120 1.00 95.31 65 SER A CA 1
ATOM 504 C C . SER A 1 65 ? 7.035 5.364 8.522 1.00 95.31 65 SER A C 1
ATOM 506 O O . SER A 1 65 ? 5.919 5.377 9.052 1.00 95.31 65 SER A O 1
ATOM 508 N N . THR A 1 66 ? 7.733 6.470 8.292 1.00 91.81 66 THR A N 1
ATOM 509 C CA . THR A 1 66 ? 7.222 7.828 8.489 1.00 91.81 66 THR A CA 1
ATOM 510 C C . THR A 1 66 ? 7.201 8.597 7.172 1.00 91.81 66 THR A C 1
ATOM 512 O O . THR A 1 66 ? 7.944 8.298 6.241 1.00 91.81 66 THR A O 1
ATOM 515 N N . THR A 1 67 ? 6.394 9.654 7.092 1.00 88.00 67 THR A N 1
ATOM 516 C CA . THR A 1 67 ? 6.336 10.514 5.896 1.00 88.00 67 THR A CA 1
ATOM 517 C C . THR A 1 67 ? 7.674 11.180 5.559 1.00 88.00 67 THR A C 1
ATOM 519 O O . THR A 1 67 ? 7.905 11.519 4.402 1.00 88.00 67 THR A O 1
ATOM 522 N N . ALA A 1 68 ? 8.573 11.334 6.537 1.00 89.19 68 ALA A N 1
ATOM 523 C CA . ALA A 1 68 ? 9.914 11.875 6.330 1.00 89.19 68 ALA A CA 1
ATOM 524 C C . ALA A 1 68 ? 10.838 10.931 5.537 1.00 89.19 68 ALA A C 1
ATOM 526 O O . ALA A 1 68 ? 11.768 11.393 4.882 1.00 89.19 68 ALA A O 1
ATOM 527 N N . GLU A 1 69 ? 10.595 9.620 5.578 1.00 87.19 69 GLU A N 1
ATOM 528 C CA . GLU A 1 69 ? 11.397 8.621 4.855 1.00 87.19 69 GLU A CA 1
ATOM 529 C C . GLU A 1 69 ? 10.997 8.511 3.380 1.00 87.19 69 GLU A C 1
ATOM 531 O O . GLU A 1 69 ? 11.803 8.105 2.553 1.00 87.19 69 GLU A O 1
ATOM 536 N N . VAL A 1 70 ? 9.779 8.936 3.033 1.00 84.38 70 VAL A N 1
ATOM 537 C CA . VAL A 1 70 ? 9.256 8.909 1.658 1.00 84.38 70 VAL A CA 1
ATOM 538 C C . VAL A 1 70 ? 10.008 9.871 0.723 1.00 84.38 70 VAL A C 1
ATOM 540 O O . VAL A 1 70 ? 9.971 9.711 -0.493 1.00 84.38 70 VAL A O 1
ATOM 543 N N . GLN A 1 71 ? 10.671 10.891 1.275 1.00 71.81 71 GLN A N 1
ATOM 544 C CA . GLN A 1 71 ? 11.333 11.961 0.517 1.00 71.81 71 GLN A CA 1
ATOM 545 C C . GLN A 1 71 ? 12.844 11.747 0.307 1.00 71.81 71 GLN A C 1
ATOM 547 O O . GLN A 1 71 ? 13.499 12.643 -0.229 1.00 71.81 71 GLN A O 1
ATOM 552 N N . GLN A 1 72 ? 13.398 10.616 0.756 1.00 61.59 72 GLN A N 1
ATOM 553 C CA . GLN A 1 72 ? 14.829 10.289 0.653 1.00 61.59 72 GLN A CA 1
ATOM 554 C C . GLN A 1 72 ? 15.150 9.536 -0.639 1.00 61.59 72 GLN A C 1
ATOM 556 O O . GLN A 1 72 ? 16.223 9.828 -1.215 1.00 61.59 72 GLN A O 1
#